Protein 6JSX (pdb70)

B-factor: mean 72.26, std 18.01, range [40.05, 142.92]

Foldseek 3Di:
DDQQVVQQVVQVVVVVVCVVVVHQWHWHQDPVQQFIKIWHADPVRHIDIDTGHRVRVVVVVVVVVVVCVVVPD/DPQQVVQAVVQVVVVVVCVVVVHAWHWHQDPPQQFIWIWDADPVRDTDIDTDHRVVVCVVVVVVVVVCVVVPD

Secondary structure (DSSP, 8-state):
---HHHHHHHHHHHHHHHHHHT---EEEEETTTTEEEEEEE-TTS-EEEEEEEHHHHHHHHHHHHHHHHHHH-/---HHHHHHHHHHHHHHHHHHT---EEEEETTTTEEEEEEE-TTSPEEEEEEEHHHHHHHHHHHHHHHHHH--

Nearest PDB structures (foldseek):
  6jsx-assembly1_B  TM=1.000E+00  e=5.785E-12  Helicobacter pylori
  3lyv-assembly1_B-2  TM=5.783E-01  e=6.513E-02  Streptococcus pyogenes serotype M6
  6t7o-assembly1_B  TM=6.089E-01  e=8.448E-02  Staphylococcus aureus subsp. aureus NCTC 8325
  3ka5-assembly1_A  TM=6.335E-01  e=1.248E-01  Clostridium acetobutylicum
  3cz8-assembly1_A  TM=4.061E-01  e=4.291E-01  Bacillus subtilis subsp. subtilis str. 168

Radius of gyration: 14.54 Å; Cα contacts (8 Å, |Δi|>4): 227; chains: 2; bounding box: 40×38×28 Å

Structure (mmCIF, N/CA/C/O backbone):
data_6JSX
#
_entry.id   6JSX
#
_cell.length_a   58.411
_cell.length_b   58.411
_cell.length_c   231.921
_cell.angle_alpha   90.000
_cell.angle_beta   90.000
_cell.angle_gamma   120.000
#
_symmetry.space_group_name_H-M   'P 65 2 2'
#
loop_
_entity.id
_entity.type
_entity.pdbx_description
1 polymer 'Flagellar biosynthesis protein FlaG'
2 water water
#
loop_
_atom_site.group_PDB
_atom_site.id
_atom_site.type_symbol
_atom_site.label_atom_id
_atom_site.label_alt_id
_atom_site.label_comp_id
_atom_site.label_asym_id
_atom_site.label_entity_id
_atom_site.label_seq_id
_atom_site.pdbx_PDB_ins_code
_atom_site.Cartn_x
_atom_site.Cartn_y
_atom_site.Cartn_z
_atom_site.occupancy
_atom_site.B_iso_or_equiv
_atom_site.auth_seq_id
_atom_site.auth_comp_id
_atom_site.auth_asym_id
_atom_site.auth_atom_id
_atom_site.pdbx_PDB_model_num
ATOM 1 N N . ASP A 1 1 ? 7.985 -9.290 -3.456 1.00 87.62 44 ASP A N 1
ATOM 2 C CA . ASP A 1 1 ? 7.213 -8.228 -2.814 1.00 88.82 44 ASP A CA 1
ATOM 3 C C . ASP A 1 1 ? 6.812 -8.594 -1.385 1.00 100.04 44 ASP A C 1
ATOM 4 O O . ASP A 1 1 ? 7.087 -9.709 -0.902 1.00 75.53 44 ASP A O 1
ATOM 9 N N . GLN A 1 2 ? 6.160 -7.645 -0.713 1.00 103.39 45 GLN A N 1
ATOM 10 C CA . GLN A 1 2 ? 5.606 -7.895 0.615 1.00 108.10 45 GLN A CA 1
ATOM 11 C C . GLN A 1 2 ? 4.111 -8.189 0.522 1.00 113.58 45 GLN A C 1
ATOM 12 O O . GLN A 1 2 ? 3.296 -7.292 0.266 1.00 110.77 45 GLN A O 1
ATOM 18 N N . TYR A 1 3 ? 3.784 -9.467 0.741 1.00 109.58 46 TYR A N 1
ATOM 19 C CA . TYR A 1 3 ? 2.476 -10.054 0.455 1.00 92.69 46 TYR A CA 1
ATOM 20 C C . TYR A 1 3 ? 1.596 -10.238 1.703 1.00 82.58 46 TYR A C 1
ATOM 21 O O . TYR A 1 3 ? 0.375 -10.452 1.594 1.00 66.53 46 TYR A O 1
ATOM 30 N N . LYS A 1 4 ? 2.221 -10.177 2.878 1.00 80.59 47 LYS A N 1
ATOM 31 C CA . LYS A 1 4 ? 1.526 -10.424 4.143 1.00 71.90 47 LYS A CA 1
ATOM 32 C C . LYS A 1 4 ? 0.476 -9.359 4.500 1.00 82.29 47 LYS A C 1
ATOM 33 O O . LYS A 1 4 ? -0.706 -9.701 4.598 1.00 78.56 47 LYS A O 1
ATOM 39 N N . PRO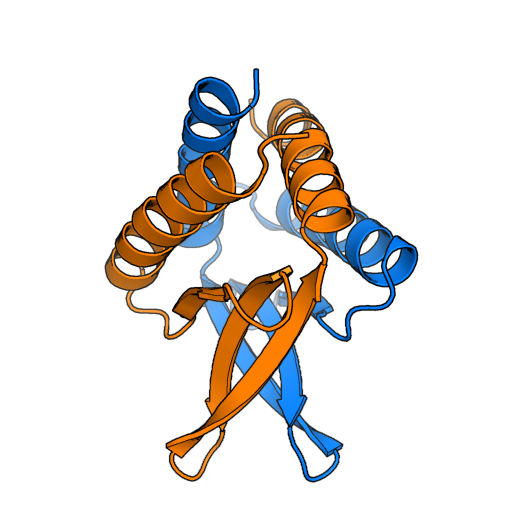 A 1 5 ? 0.886 -8.070 4.666 1.00 88.27 48 PRO A N 1
ATOM 40 C CA . PRO A 1 5 ? -0.092 -7.041 5.051 1.00 78.72 48 PRO A CA 1
ATOM 41 C C . PRO A 1 5 ? -1.337 -7.013 4.168 1.00 67.22 48 PRO A C 1
ATOM 42 O O . PRO A 1 5 ? -2.450 -6.912 4.679 1.00 68.27 48 PRO A O 1
ATOM 46 N N . LYS A 1 6 ? -1.148 -7.118 2.861 1.00 62.21 49 LYS A N 1
ATOM 47 C CA . LYS A 1 6 ? -2.258 -6.958 1.931 1.00 63.49 49 LYS A CA 1
ATOM 48 C C . LYS A 1 6 ? -3.200 -8.148 1.871 1.00 66.19 49 LYS A C 1
ATOM 49 O O . LYS A 1 6 ? -4.415 -7.968 1.739 1.00 66.02 49 LYS A O 1
ATOM 55 N N . LEU A 1 7 ? -2.652 -9.358 1.955 1.00 70.01 50 LEU A N 1
ATOM 56 C CA . LEU A 1 7 ? -3.499 -10.549 1.960 1.00 65.09 50 LEU A CA 1
ATOM 57 C C . LEU A 1 7 ? -4.190 -10.694 3.314 1.00 62.42 50 LEU A C 1
ATOM 58 O O . LEU A 1 7 ? -5.283 -11.264 3.402 1.00 54.09 50 LEU A O 1
ATOM 63 N N . GLU A 1 8 ? -3.555 -10.151 4.356 1.00 60.21 51 GLU A N 1
ATOM 64 C CA . GLU A 1 8 ? -4.159 -10.105 5.685 1.00 59.94 51 GLU A CA 1
ATOM 65 C C . GLU A 1 8 ? -5.379 -9.211 5.667 1.00 59.25 51 GLU A C 1
ATOM 66 O O . GLU A 1 8 ? -6.445 -9.572 6.180 1.00 59.70 51 GLU A O 1
ATOM 72 N N . LEU A 1 9 ? -5.211 -8.043 5.057 1.00 60.94 52 LEU A N 1
ATOM 73 C CA . LEU A 1 9 ? -6.273 -7.045 4.953 1.00 61.36 52 LEU A CA 1
ATOM 74 C C . LEU A 1 9 ? -7.392 -7.563 4.055 1.00 58.53 52 LEU A C 1
ATOM 75 O O . LEU A 1 9 ? -8.562 -7.524 4.429 1.00 64.68 52 LEU A O 1
ATOM 80 N N . LEU A 1 10 ? -7.015 -8.071 2.882 1.00 57.88 53 LEU A N 1
ATOM 81 C CA . LEU A 1 10 ? -7.937 -8.719 1.942 1.00 55.33 53 LEU A CA 1
ATOM 82 C C . LEU A 1 10 ? -8.755 -9.816 2.618 1.00 62.80 53 LEU A C 1
ATOM 83 O O . LEU A 1 10 ? -9.896 -10.076 2.237 1.00 62.73 53 LEU A O 1
ATOM 88 N N . SER A 1 11 ? -8.163 -10.468 3.618 1.00 64.79 54 SER A N 1
ATOM 89 C CA . SER A 1 11 ? -8.851 -11.532 4.330 1.00 61.68 54 SER A CA 1
ATOM 90 C C . SER A 1 11 ? -9.941 -10.974 5.241 1.00 64.38 54 SER A C 1
ATOM 91 O O . SER A 1 11 ? -11.082 -11.441 5.200 1.00 60.63 54 SER A O 1
ATOM 94 N N . GLU A 1 12 ? -9.591 -9.978 6.056 1.00 66.01 55 GLU A N 1
ATOM 95 C CA . GLU A 1 12 ? -10.565 -9.334 6.941 1.00 61.82 55 GLU A CA 1
ATOM 96 C C . GLU A 1 12 ? -11.779 -8.826 6.159 1.00 65.36 55 GLU A C 1
ATOM 97 O O .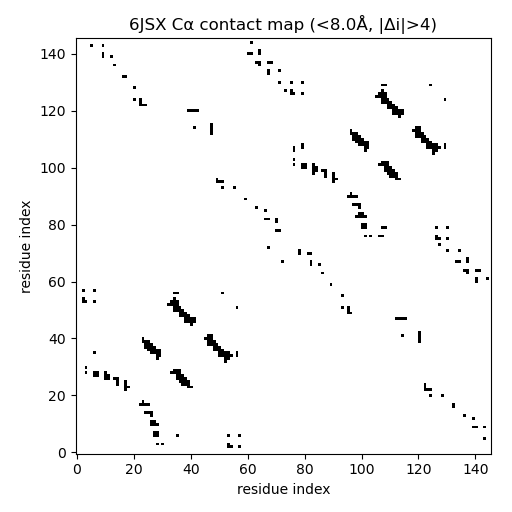 GLU A 1 12 ? -12.928 -9.008 6.579 1.00 66.75 55 GLU A O 1
ATOM 103 N N . ARG A 1 13 ? -11.515 -8.195 5.019 1.00 59.70 56 ARG A N 1
ATOM 104 C CA . ARG A 1 13 ? -12.577 -7.636 4.204 1.00 61.30 56 ARG A CA 1
ATOM 105 C C . ARG A 1 13 ? -13.442 -8.742 3.617 1.00 57.57 56 ARG A C 1
ATOM 106 O O . ARG A 1 13 ? -14.668 -8.679 3.671 1.00 57.13 56 ARG A O 1
ATOM 114 N N . LEU A 1 14 ? -12.792 -9.763 3.074 1.00 64.17 57 LEU A N 1
ATOM 115 C CA . LEU A 1 14 ? -13.500 -10.927 2.554 1.00 63.52 57 LEU A CA 1
ATOM 116 C C . LEU A 1 14 ? -14.372 -11.588 3.613 1.00 64.31 57 LEU A C 1
ATOM 117 O O . LEU A 1 14 ? -15.535 -11.897 3.357 1.00 59.09 57 LEU A O 1
ATOM 122 N N . ASN A 1 15 ? -13.809 -11.793 4.801 1.00 64.19 58 ASN A N 1
ATOM 123 C CA . ASN A 1 15 ? -14.541 -12.424 5.889 1.00 62.91 58 ASN A CA 1
ATOM 124 C C . ASN A 1 15 ? -15.743 -11.589 6.336 1.00 62.73 58 ASN A C 1
ATOM 125 O O . ASN A 1 15 ? -16.806 -12.138 6.623 1.00 59.50 58 ASN A O 1
ATOM 130 N N . GLU A 1 16 ? -15.579 -10.268 6.381 1.00 65.43 59 GLU A N 1
ATOM 131 C CA . GLU A 1 16 ? -16.678 -9.369 6.757 1.00 62.71 59 GLU A CA 1
ATOM 132 C C . GLU A 1 16 ? -17.828 -9.484 5.783 1.00 55.98 59 GLU A C 1
ATOM 133 O O . GLU A 1 16 ? -18.992 -9.497 6.168 1.00 60.32 59 GLU A O 1
ATOM 139 N N . GLU A 1 17 ? -17.471 -9.550 4.510 1.00 53.80 60 GLU A N 1
ATOM 140 C CA . GL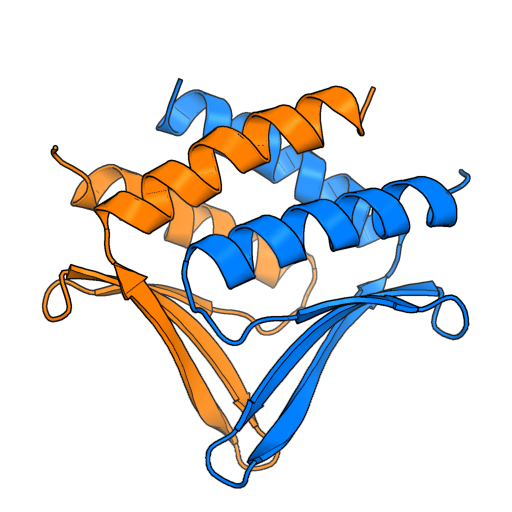U A 1 17 ? -18.414 -9.720 3.426 1.00 59.71 60 GLU A CA 1
ATOM 141 C C . GLU A 1 17 ? -19.124 -11.084 3.498 1.00 68.19 60 GLU A C 1
ATOM 142 O O . GLU A 1 17 ? -20.330 -11.182 3.252 1.00 66.34 60 GLU A O 1
ATOM 148 N N . MET A 1 18 ? -18.369 -12.126 3.854 1.00 70.36 61 MET A N 1
ATOM 149 C CA . MET A 1 18 ? -18.907 -13.476 3.981 1.00 59.22 61 MET A CA 1
ATOM 150 C C . MET A 1 18 ? -19.850 -13.599 5.182 1.00 62.78 61 MET A C 1
ATOM 151 O O . MET A 1 18 ? -20.809 -14.373 5.156 1.00 66.86 61 MET A O 1
ATOM 156 N N . LYS A 1 19 ? -19.575 -12.822 6.223 1.00 57.18 62 LYS A N 1
ATOM 157 C CA . LYS A 1 19 ? -20.354 -12.841 7.453 1.00 52.48 62 LYS A CA 1
ATOM 158 C C . LYS A 1 19 ? -21.555 -11.898 7.344 1.00 73.68 62 LYS A C 1
ATOM 159 O O . LYS A 1 19 ? -22.585 -12.097 7.996 1.00 79.81 62 LYS A O 1
ATOM 165 N N . ARG A 1 20 ? -21.425 -10.889 6.492 1.00 68.68 63 ARG A N 1
ATOM 166 C CA . ARG A 1 20 ? -22.540 -10.003 6.158 1.00 72.36 63 ARG A CA 1
ATOM 167 C C . ARG A 1 20 ? -23.637 -10.800 5.455 1.00 69.83 63 ARG A C 1
ATOM 168 O O . ARG A 1 20 ? -24.813 -10.484 5.566 1.00 69.73 63 ARG A O 1
ATOM 176 N N . ILE A 1 21 ? -23.224 -11.849 4.749 1.00 72.74 64 ILE A N 1
ATOM 177 C CA . ILE A 1 21 ? -24.099 -12.674 3.923 1.00 67.68 64 ILE A CA 1
ATOM 178 C C . ILE A 1 21 ? -24.584 -13.931 4.660 1.00 67.38 64 ILE A C 1
ATOM 179 O O . ILE A 1 21 ? -25.672 -14.432 4.393 1.00 69.89 64 ILE A O 1
ATOM 184 N N . GLY A 1 22 ? -23.774 -14.442 5.582 1.00 70.52 65 GLY A N 1
ATOM 185 C CA . GLY A 1 22 ? -24.081 -15.699 6.248 1.00 78.86 65 GLY A CA 1
ATOM 186 C C . GLY A 1 22 ? -23.558 -16.959 5.558 1.00 78.91 65 GLY A C 1
ATOM 187 O O . GLY A 1 22 ? -24.174 -18.026 5.644 1.00 72.57 65 GLY A O 1
ATOM 188 N N . THR A 1 23 ? -22.416 -16.852 4.881 1.00 84.71 66 THR A N 1
ATOM 189 C CA . THR A 1 23 ? -21.824 -18.017 4.213 1.00 89.12 66 THR A CA 1
ATOM 190 C C . THR A 1 23 ? -20.555 -18.499 4.919 1.00 80.08 66 THR A C 1
ATOM 191 O O . THR A 1 23 ? -19.543 -17.790 4.950 1.00 77.97 66 THR A O 1
ATOM 195 N N . ASP A 1 24 ? -20.617 -19.704 5.480 1.00 76.33 67 ASP A N 1
ATOM 196 C CA . ASP A 1 24 ? -19.468 -20.290 6.167 1.00 84.96 67 ASP A CA 1
ATOM 197 C C . ASP A 1 24 ? -18.300 -20.519 5.200 1.00 84.13 67 ASP A C 1
ATOM 198 O O . ASP A 1 24 ? -18.077 -21.647 4.723 1.00 82.39 67 ASP A O 1
ATOM 203 N N . ILE A 1 25 ? -17.584 -19.432 4.899 1.00 72.14 68 ILE A N 1
ATOM 204 C CA . ILE A 1 25 ? -16.340 -19.481 4.134 1.00 54.73 68 ILE A CA 1
ATOM 205 C C . ILE A 1 25 ? -15.340 -18.565 4.796 1.00 50.45 68 ILE A C 1
ATOM 206 O O . ILE A 1 25 ? -15.638 -17.402 5.036 1.00 56.25 68 ILE A O 1
ATOM 211 N N . ASN A 1 26 ? -14.158 -19.086 5.107 1.00 54.86 69 ASN A N 1
ATOM 212 C CA . ASN A 1 26 ? -13.158 -18.293 5.819 1.00 62.04 69 ASN A CA 1
ATOM 213 C C . ASN A 1 26 ? -11.858 -18.033 5.056 1.00 58.14 69 ASN A C 1
ATOM 214 O O . ASN A 1 26 ? -11.339 -18.898 4.359 1.00 51.03 69 ASN A O 1
ATOM 219 N N . PHE A 1 27 ? -11.327 -16.830 5.209 1.00 59.87 70 PHE A N 1
ATOM 220 C CA . PHE A 1 27 ? -10.076 -16.471 4.564 1.00 54.21 70 PHE A CA 1
ATOM 221 C C . PHE A 1 27 ? -9.091 -16.058 5.627 1.00 56.11 70 PHE A C 1
ATOM 222 O O . PHE A 1 27 ? -9.479 -15.557 6.682 1.00 57.82 70 PHE A O 1
ATOM 230 N N . SER A 1 28 ? -7.813 -16.291 5.357 1.00 61.26 71 SER A N 1
ATOM 231 C CA . SER A 1 28 ? -6.748 -15.791 6.220 1.00 67.83 71 SER A CA 1
ATOM 232 C C . SER A 1 28 ? -5.420 -15.891 5.508 1.00 62.81 71 SER A C 1
ATOM 233 O O . SER A 1 28 ? -5.269 -16.685 4.580 1.00 58.07 71 SER A O 1
ATOM 236 N N . TYR A 1 29 ? -4.460 -15.083 5.944 1.00 59.06 72 TYR A N 1
ATOM 237 C CA . TYR A 1 29 ? -3.096 -15.266 5.491 1.00 60.82 72 TYR A CA 1
ATOM 238 C C . TYR A 1 29 ? -2.363 -16.198 6.444 1.00 64.14 72 TYR A C 1
ATOM 239 O O . TYR A 1 29 ? -2.290 -15.932 7.645 1.00 70.72 72 TYR A O 1
ATOM 248 N N . ASN A 1 30 ? -1.830 -17.296 5.920 1.00 59.53 73 ASN A N 1
ATOM 249 C CA . ASN A 1 30 ? -0.912 -18.106 6.707 1.00 64.40 73 ASN A CA 1
ATOM 250 C C . ASN A 1 30 ? 0.533 -17.649 6.478 1.00 68.43 73 ASN A C 1
ATOM 251 O O . ASN A 1 30 ? 1.023 -17.639 5.340 1.00 64.33 73 ASN A O 1
ATOM 256 N N . ASP A 1 31 ? 1.212 -17.259 7.553 1.00 70.41 74 ASP A N 1
ATOM 257 C CA . ASP A 1 31 ? 2.596 -16.818 7.429 1.00 74.16 74 ASP A CA 1
ATOM 258 C C . ASP A 1 31 ? 3.566 -18.009 7.427 1.00 76.95 74 ASP A C 1
ATOM 259 O O . ASP A 1 31 ? 4.71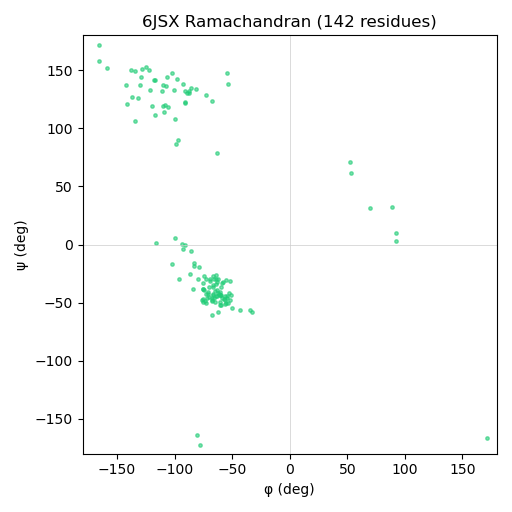2 -17.901 6.996 1.00 87.42 74 ASP A O 1
ATOM 264 N N . THR A 1 32 ? 3.089 -19.153 7.897 1.00 81.38 75 THR A N 1
ATOM 265 C CA . THR A 1 32 ? 3.908 -20.355 7.918 1.00 85.23 75 THR A CA 1
ATOM 266 C C . THR A 1 32 ? 4.034 -20.980 6.524 1.00 81.57 75 THR A C 1
ATOM 267 O O . THR A 1 32 ? 5.138 -21.296 6.076 1.00 83.02 75 THR A O 1
ATOM 271 N N . ILE A 1 33 ? 2.911 -21.132 5.828 1.00 79.10 76 ILE A N 1
ATOM 272 C CA . ILE A 1 33 ? 2.950 -21.657 4.465 1.00 79.31 76 ILE A CA 1
ATOM 273 C C . ILE A 1 33 ? 3.012 -20.579 3.378 1.00 84.27 76 ILE A C 1
ATOM 274 O O . ILE A 1 33 ? 3.029 -20.909 2.192 1.00 69.71 76 ILE A O 1
ATOM 279 N N . LYS A 1 34 ? 3.034 -19.308 3.782 1.00 88.24 77 LYS A N 1
ATOM 280 C CA . LYS A 1 34 ? 3.165 -18.180 2.852 1.00 67.80 77 LYS A CA 1
ATOM 281 C C . LYS A 1 34 ? 2.123 -18.211 1.732 1.00 65.08 77 LYS A C 1
ATOM 282 O O . LYS A 1 34 ? 2.464 -18.310 0.553 1.00 65.76 77 LYS A O 1
ATOM 288 N N . GLY A 1 35 ? 0.852 -18.138 2.107 1.00 62.38 78 GLY A N 1
ATOM 289 C CA . GLY A 1 35 ? -0.226 -18.186 1.134 1.00 59.92 78 GLY A CA 1
ATOM 290 C C . GLY A 1 35 ? -1.579 -17.756 1.670 1.00 57.22 78 GLY A C 1
ATOM 291 O O . GLY A 1 35 ? -1.766 -17.539 2.867 1.00 68.35 78 GLY A O 1
ATOM 292 N N . LEU A 1 36 ? -2.536 -17.618 0.772 1.00 55.14 79 LEU A N 1
ATOM 293 C CA . LEU A 1 36 ? -3.890 -17.353 1.195 1.00 57.47 79 LEU A CA 1
ATOM 294 C C . LEU A 1 36 ? -4.568 -18.705 1.494 1.00 67.55 79 LEU A C 1
ATOM 295 O O . LEU A 1 36 ? -4.438 -19.673 0.731 1.00 53.34 79 LEU A O 1
ATOM 300 N N . VAL A 1 37 ? -5.275 -18.783 2.616 1.00 61.25 80 VAL A N 1
ATOM 301 C CA . VAL A 1 37 ? -6.016 -19.996 2.923 1.00 57.23 80 VAL A CA 1
ATOM 302 C C . VAL A 1 37 ? -7.527 -19.775 3.058 1.00 57.49 80 VAL A C 1
ATOM 303 O O . VAL A 1 37 ? -7.997 -18.998 3.890 1.00 60.71 80 VAL A O 1
ATOM 307 N N . VAL A 1 38 ? -8.272 -20.448 2.191 1.00 59.73 81 VAL A N 1
ATOM 308 C CA . VAL A 1 38 ? -9.722 -20.451 2.242 1.00 66.30 81 VAL A CA 1
ATOM 309 C C . VAL A 1 38 ? -10.177 -21.754 2.897 1.00 63.70 81 VAL A C 1
ATOM 310 O O . VAL A 1 38 ? -9.672 -22.832 2.574 1.00 60.27 81 VAL A O 1
ATOM 314 N N . SER A 1 39 ? -11.104 -21.659 3.844 1.00 59.79 82 SER A N 1
ATOM 315 C CA . SER A 1 39 ? -11.527 -22.863 4.537 1.00 70.83 82 SER A CA 1
ATOM 316 C C . SER A 1 39 ? -13.013 -22.885 4.850 1.00 60.31 82 SER A C 1
ATOM 317 O O . SER A 1 39 ? -13.593 -21.891 5.289 1.00 61.33 82 SER A O 1
ATOM 320 N N . VAL A 1 40 ? -13.602 -24.055 4.615 1.00 55.26 83 VAL A N 1
ATOM 321 C CA . VAL A 1 40 ? -15.004 -24.332 4.883 1.00 59.55 83 VAL A CA 1
ATOM 322 C C . VAL A 1 40 ? -15.086 -25.618 5.712 1.00 60.48 83 VAL A C 1
ATOM 323 O O . VAL A 1 40 ? -14.206 -26.468 5.618 1.00 61.57 83 VAL A O 1
ATOM 327 N N . LYS A 1 41 ? -16.112 -25.761 6.543 1.00 67.09 84 LYS A N 1
ATOM 328 C CA . LYS A 1 41 ? -16.294 -27.018 7.279 1.00 71.90 84 LYS A CA 1
ATOM 329 C C . LYS A 1 41 ? -17.214 -27.953 6.503 1.00 70.40 84 LYS A C 1
ATOM 330 O O . LYS A 1 41 ? -18.221 -27.514 5.938 1.00 77.14 84 LYS A O 1
ATOM 336 N N . ASP A 1 42 ? -16.863 -29.236 6.463 1.00 63.25 85 ASP A N 1
ATOM 337 C CA . ASP A 1 42 ? -17.632 -30.216 5.693 1.00 72.64 85 ASP A CA 1
ATOM 338 C C . ASP A 1 42 ? -18.887 -30.692 6.424 1.00 77.40 85 ASP A C 1
ATOM 339 O O . ASP A 1 42 ? -19.322 -30.075 7.398 1.00 74.65 85 ASP A O 1
ATOM 344 N N . ALA A 1 43 ? -19.455 -31.801 5.961 1.00 83.00 86 ALA A N 1
ATOM 345 C CA . ALA A 1 43 ? -20.658 -32.339 6.588 1.00 90.29 86 ALA A CA 1
ATOM 346 C C . ALA A 1 43 ? -20.427 -32.790 8.035 1.00 90.24 86 ALA A C 1
ATOM 347 O O . ALA A 1 43 ? -21.353 -32.785 8.844 1.00 96.91 86 ALA A O 1
ATOM 349 N N . ASN A 1 44 ? -19.197 -33.160 8.373 1.00 84.74 87 ASN A N 1
ATOM 350 C CA . ASN A 1 44 ? -18.932 -33.662 9.722 1.00 97.80 87 ASN A CA 1
ATOM 351 C C . ASN A 1 44 ? -18.478 -32.587 10.706 1.00 97.56 87 ASN A C 1
ATOM 352 O O . ASN A 1 44 ? -18.297 -32.859 11.895 1.00 77.05 87 ASN A O 1
ATOM 357 N N . GLY A 1 45 ? -18.314 -31.366 10.198 1.00 96.81 88 GLY A N 1
ATOM 358 C CA . GLY A 1 45 ? -17.921 -30.225 11.009 1.00 92.85 88 GLY A CA 1
ATOM 359 C C . GLY A 1 45 ? -16.425 -30.027 11.021 1.00 93.55 88 GLY A C 1
ATOM 360 O O . GLY A 1 45 ? -15.911 -29.228 11.800 1.00 98.62 88 GLY A O 1
ATOM 361 N N . ASP A 1 46 ? -15.733 -30.761 10.150 1.00 94.80 89 ASP A N 1
ATOM 362 C CA . ASP A 1 46 ? -14.271 -30.746 10.066 1.00 97.58 89 ASP A CA 1
ATOM 363 C C . ASP A 1 46 ? -13.773 -29.820 8.956 1.00 91.38 89 ASP A C 1
ATOM 364 O O . ASP A 1 46 ? -14.372 -29.758 7.883 1.00 93.55 89 ASP A O 1
ATOM 369 N N . LYS A 1 47 ? -12.668 -29.120 9.197 1.00 82.93 90 LYS A N 1
ATOM 370 C CA . LYS A 1 47 ? -12.183 -28.151 8.218 1.00 83.51 90 LYS A CA 1
ATOM 371 C C . LYS A 1 47 ? -11.577 -28.803 6.984 1.00 82.56 90 LYS A C 1
ATOM 372 O O . LYS A 1 47 ? -10.726 -29.683 7.094 1.00 87.26 90 LYS A O 1
ATOM 378 N N . VAL A 1 48 ? -12.038 -28.374 5.813 1.00 76.11 91 VAL A N 1
ATOM 379 C CA . VAL A 1 48 ? -11.375 -28.694 4.554 1.00 74.28 91 VAL A CA 1
ATOM 380 C C . VAL A 1 48 ? -10.780 -27.390 4.038 1.00 73.83 91 VAL A C 1
ATOM 381 O O . VAL A 1 48 ? -11.443 -26.348 4.061 1.00 54.70 91 VAL A O 1
ATOM 385 N N . ILE A 1 49 ? -9.510 -27.429 3.637 1.00 78.77 92 ILE A N 1
ATOM 386 C CA . ILE A 1 49 ? -8.805 -26.196 3.275 1.00 79.70 92 ILE A CA 1
ATOM 387 C C . ILE A 1 49 ? -8.194 -26.208 1.874 1.00 68.98 92 ILE A C 1
ATOM 388 O O . ILE A 1 49 ? -7.858 -27.260 1.331 1.00 68.83 92 ILE A O 1
ATOM 393 N N . ARG A 1 50 ? -8.059 -25.015 1.305 1.00 57.46 93 ARG A N 1
ATOM 394 C CA . ARG A 1 50 ? -7.377 -24.821 0.041 1.00 54.41 93 ARG A CA 1
ATOM 395 C C . ARG A 1 50 ? -6.401 -23.676 0.212 1.00 54.31 93 ARG A C 1
ATOM 396 O O . ARG A 1 50 ? -6.779 -22.599 0.661 1.00 55.94 93 ARG A O 1
ATOM 404 N N . GLU A 1 51 ? -5.141 -23.918 -0.122 1.00 56.48 94 GLU A N 1
ATOM 405 C CA . GLU A 1 51 ? -4.117 -22.903 0.006 1.00 56.91 94 GLU A CA 1
ATOM 406 C C . GLU A 1 51 ? -3.752 -22.391 -1.377 1.00 66.17 94 GLU A C 1
ATOM 407 O O . GLU A 1 51 ? -3.777 -23.131 -2.360 1.00 61.50 94 GLU A O 1
ATOM 413 N N . ILE A 1 52 ? -3.461 -21.098 -1.443 1.00 65.71 95 ILE A N 1
ATOM 414 C CA . ILE A 1 52 ? -3.029 -20.451 -2.665 1.00 69.24 95 ILE A CA 1
ATOM 415 C C . ILE A 1 52 ? -1.837 -19.588 -2.270 1.00 71.08 95 ILE A C 1
ATOM 416 O O . ILE A 1 52 ? -1.998 -18.572 -1.586 1.00 69.76 95 ILE A O 1
ATOM 421 N N . PRO A 1 53 ? -0.629 -20.021 -2.653 1.00 75.80 96 PRO A N 1
ATOM 422 C CA . PRO A 1 53 ? 0.579 -19.300 -2.230 1.00 72.56 96 PRO A CA 1
ATOM 423 C C . PRO A 1 53 ? 0.525 -17.831 -2.597 1.00 65.19 96 PRO A C 1
ATOM 424 O O . PRO A 1 53 ? -0.093 -17.484 -3.607 1.00 60.29 96 PRO A O 1
ATOM 428 N N . SER A 1 54 ? 1.150 -17.005 -1.754 1.00 63.52 97 SER A N 1
ATOM 429 C CA . SER A 1 54 ? 1.105 -15.540 -1.831 1.00 61.31 97 SER A CA 1
ATOM 430 C C . SER A 1 54 ? 1.052 -14.975 -3.244 1.00 73.88 97 SER A C 1
ATOM 431 O O . SER A 1 54 ? 0.143 -14.223 -3.586 1.00 68.70 97 SER A O 1
ATOM 434 N N . LYS A 1 55 ? 2.026 -15.346 -4.061 1.00 64.26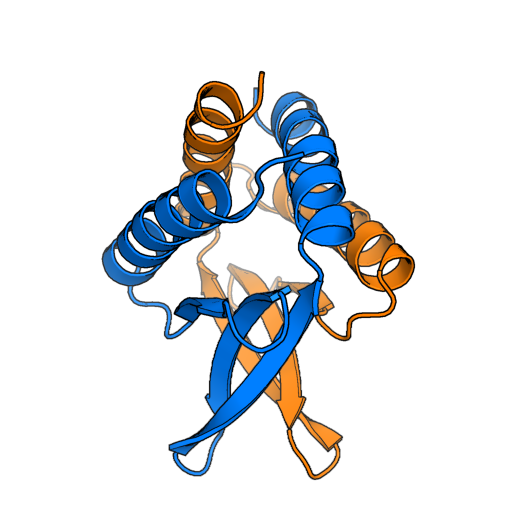 98 LYS A N 1
ATOM 435 C CA . LYS A 1 55 ? 2.174 -14.746 -5.379 1.00 71.45 98 LYS A CA 1
ATOM 436 C C . LYS A 1 55 ? 1.026 -15.102 -6.314 1.00 66.99 98 LYS A C 1
ATOM 437 O O . LYS A 1 55 ? 0.503 -14.246 -7.016 1.00 66.59 98 LYS A O 1
ATOM 443 N N . GLU A 1 56 ? 0.620 -16.362 -6.316 1.00 65.59 99 GLU A N 1
ATOM 444 C CA . GLU A 1 56 ? -0.469 -16.786 -7.183 1.00 69.47 99 GLU A CA 1
ATOM 445 C C . GLU A 1 56 ? -1.793 -16.134 -6.761 1.00 68.75 99 GLU A C 1
ATOM 446 O O . GLU A 1 56 ? -2.678 -15.912 -7.587 1.00 59.98 99 GLU A O 1
ATOM 452 N N . ALA A 1 57 ? -1.901 -15.805 -5.475 1.00 71.34 100 ALA A N 1
ATOM 453 C CA . ALA A 1 57 ? -3.112 -15.219 -4.913 1.00 53.83 100 ALA A CA 1
ATOM 454 C C . ALA A 1 57 ? -3.277 -13.765 -5.322 1.00 59.71 100 ALA A C 1
ATOM 455 O O . ALA A 1 57 ? -4.389 -13.297 -5.593 1.00 59.27 100 ALA A O 1
ATOM 457 N N . VAL A 1 58 ? -2.167 -13.042 -5.359 1.00 63.05 101 VAL A N 1
ATOM 458 C CA . VAL A 1 58 ? -2.215 -11.635 -5.722 1.00 64.99 101 VAL A CA 1
ATOM 459 C C . VAL A 1 58 ? -2.525 -11.457 -7.214 1.00 64.20 101 VAL A C 1
ATOM 460 O O . VAL A 1 58 ? -3.307 -10.580 -7.596 1.00 55.33 101 VAL A O 1
ATOM 464 N N . GLU A 1 59 ? -1.925 -12.304 -8.048 1.00 61.02 102 GLU A N 1
ATOM 465 C CA . GLU A 1 59 ? -2.230 -12.319 -9.479 1.00 66.22 102 GLU A CA 1
ATOM 466 C C . GLU A 1 59 ? -3.698 -12.642 -9.744 1.00 76.71 102 GLU A C 1
ATOM 467 O O . GLU A 1 59 ? -4.333 -12.035 -10.610 1.00 85.81 102 GLU A O 1
ATOM 473 N N . LEU A 1 60 ? -4.226 -13.593 -8.981 1.00 73.15 103 LEU A N 1
ATOM 474 C CA . LEU A 1 60 ? -5.604 -14.059 -9.119 1.00 68.46 103 LEU A CA 1
ATOM 475 C C . LEU A 1 60 ? -6.606 -12.997 -8.724 1.00 64.88 103 LEU A C 1
ATOM 476 O O . LEU A 1 60 ? -7.572 -12.750 -9.439 1.00 73.21 103 LEU A O 1
ATOM 481 N N . MET A 1 61 ? -6.385 -12.380 -7.570 1.00 61.75 104 MET A N 1
ATOM 482 C CA . MET A 1 61 ? -7.205 -11.246 -7.159 1.00 64.35 104 MET A CA 1
ATOM 483 C C . MET A 1 61 ? -7.174 -10.097 -8.168 1.00 68.41 104 MET A C 1
ATOM 484 O O . MET A 1 61 ? -8.169 -9.404 -8.357 1.00 71.62 104 MET A O 1
ATOM 489 N N . GLN A 1 62 ? -6.051 -9.915 -8.846 1.00 52.11 105 GLN A N 1
ATOM 490 C CA . GLN A 1 62 ? -5.994 -8.900 -9.888 1.00 61.85 105 GLN A CA 1
ATOM 491 C C . GLN A 1 62 ? -6.788 -9.262 -11.152 1.00 65.84 105 GLN A C 1
ATOM 492 O O . GLN A 1 62 ? -7.555 -8.430 -11.662 1.00 60.75 105 GLN A O 1
ATOM 498 N N . ARG A 1 63 ? -6.626 -10.495 -11.638 1.00 72.87 106 ARG A N 1
ATOM 499 C CA . ARG A 1 63 ? -7.375 -10.962 -12.809 1.00 76.51 106 ARG A CA 1
ATOM 500 C C . ARG A 1 63 ? -8.877 -10.990 -12.526 1.00 73.57 106 ARG A C 1
ATOM 501 O O . ARG A 1 63 ? -9.702 -10.754 -13.415 1.00 67.27 106 ARG A O 1
ATOM 509 N N . MET A 1 64 ? -9.244 -11.262 -11.282 1.00 74.39 107 MET A N 1
ATOM 510 C CA . MET A 1 64 ? -10.653 -11.223 -10.950 1.00 75.86 107 MET A CA 1
ATOM 511 C C . MET A 1 64 ? -11.186 -9.789 -10.886 1.00 75.81 107 MET A C 1
ATOM 512 O O . MET A 1 64 ? -12.354 -9.549 -11.193 1.00 77.40 107 MET A O 1
ATOM 517 N N . ARG A 1 65 ? -10.330 -8.838 -10.524 1.00 72.44 108 ARG A N 1
ATOM 518 C CA . ARG A 1 65 ? -10.753 -7.441 -10.485 1.00 78.17 108 ARG A CA 1
ATOM 519 C C . ARG A 1 65 ? -11.257 -6.961 -11.847 1.00 79.08 108 ARG A C 1
ATOM 520 O O . ARG A 1 65 ? -12.309 -6.325 -11.946 1.00 79.44 108 ARG A O 1
ATOM 528 N N . ASP A 1 66 ? -10.503 -7.277 -12.891 1.00 72.86 109 ASP A N 1
ATOM 529 C CA . ASP A 1 66 ? -10.857 -6.864 -14.241 1.00 69.98 109 ASP A CA 1
ATOM 530 C C . ASP A 1 66 ? -12.003 -7.673 -14.842 1.00 67.24 109 ASP A C 1
ATOM 531 O O . ASP A 1 66 ? -12.794 -7.149 -15.619 1.00 75.11 109 ASP A O 1
ATOM 536 N N . VAL A 1 67 ? -12.094 -8.947 -14.489 1.00 66.03 110 VAL A N 1
ATOM 537 C CA . VAL A 1 67 ? -13.223 -9.751 -14.930 1.00 68.92 110 VAL A CA 1
ATOM 538 C C . VAL A 1 67 ? -14.494 -9.193 -14.305 1.00 73.02 110 VAL A C 1
ATOM 539 O O . VAL A 1 67 ? -15.475 -8.933 -15.002 1.00 75.67 110 VAL A O 1
ATOM 543 N N . ILE A 1 68 ? -14.455 -8.977 -12.993 1.00 72.67 111 ILE A N 1
ATOM 544 C CA . ILE A 1 68 ? -15.573 -8.370 -12.266 1.00 66.14 111 ILE A CA 1
ATOM 545 C C . ILE A 1 68 ? -15.927 -6.971 -12.799 1.00 57.78 111 ILE A C 1
ATOM 546 O O . ILE A 1 68 ? -17.092 -6.564 -12.813 1.00 55.53 111 ILE A O 1
ATOM 551 N N . GLY A 1 69 ? -14.921 -6.247 -13.263 1.00 50.07 112 GLY A N 1
ATOM 552 C CA . GLY A 1 69 ? -15.154 -4.949 -13.853 1.00 52.12 112 GLY A CA 1
ATOM 553 C C . GLY A 1 69 ? -16.025 -5.057 -15.083 1.00 62.14 112 GLY A C 1
ATOM 554 O O . GLY A 1 69 ? -17.091 -4.450 -15.139 1.00 69.26 112 GLY A O 1
ATOM 555 N N . ILE A 1 70 ? -15.584 -5.840 -16.065 1.00 62.72 113 ILE A N 1
ATOM 556 C CA . ILE A 1 70 ? -16.293 -5.948 -17.344 1.00 70.78 113 ILE A CA 1
ATOM 557 C C . ILE A 1 70 ? -17.671 -6.611 -17.188 1.00 68.90 113 ILE A C 1
ATOM 558 O O . ILE A 1 70 ? -18.638 -6.242 -17.862 1.00 68.25 113 ILE A O 1
ATOM 563 N N . ILE A 1 71 ? -17.764 -7.573 -16.278 1.00 58.94 114 ILE A N 1
ATOM 564 C CA . ILE A 1 71 ? -19.037 -8.214 -16.020 1.00 62.39 114 ILE A CA 1
ATOM 565 C C . ILE A 1 71 ? -20.031 -7.321 -15.263 1.00 65.95 114 ILE A C 1
ATOM 566 O O . ILE A 1 71 ? -21.205 -7.285 -15.622 1.00 66.40 114 ILE A O 1
ATOM 571 N N . PHE A 1 72 ? -19.583 -6.593 -14.237 1.00 73.05 115 PHE A N 1
ATOM 572 C CA . PHE A 1 72 ? -20.534 -5.863 -13.378 1.00 74.18 115 PHE A CA 1
ATOM 573 C C . PHE A 1 72 ? -20.444 -4.334 -13.353 1.00 80.68 115 PHE A C 1
ATOM 574 O O . PHE A 1 72 ? -21.203 -3.688 -12.626 1.00 86.24 115 PHE A O 1
ATOM 582 N N . ASP A 1 73 ? -19.535 -3.744 -14.121 1.00 89.75 116 ASP A N 1
ATOM 583 C CA . ASP A 1 73 ? -19.326 -2.292 -14.042 1.00 97.27 116 ASP A CA 1
ATOM 584 C C . ASP A 1 73 ? -19.525 -1.558 -15.378 1.00 83.90 116 ASP A C 1
ATOM 585 O O . ASP A 1 73 ? -19.139 -2.047 -16.443 1.00 74.90 116 ASP A O 1
ATOM 590 N N . ASP B 1 1 ? -31.234 -6.971 -12.261 1.00 70.80 44 ASP B N 1
ATOM 591 C CA . ASP B 1 1 ? -32.079 -8.069 -11.790 1.00 86.30 44 ASP B CA 1
ATOM 592 C C . ASP B 1 1 ? -31.936 -9.349 -12.627 1.00 86.38 44 ASP B C 1
ATOM 593 O O . ASP B 1 1 ? -32.503 -10.396 -12.289 1.00 83.50 44 ASP B O 1
ATOM 598 N N . GLN B 1 2 ? -31.203 -9.254 -13.733 1.00 91.03 45 GLN B N 1
ATOM 599 C CA . GLN B 1 2 ? -30.879 -10.433 -14.533 1.00 95.69 45 GLN B CA 1
ATOM 600 C C . GLN B 1 2 ? -29.488 -10.885 -14.169 1.00 85.71 45 GLN B C 1
ATOM 601 O O . GLN B 1 2 ? -28.487 -10.517 -14.790 1.00 80.61 45 GLN B O 1
ATOM 607 N N . TYR B 1 3 ? -29.471 -11.692 -13.124 1.00 80.37 46 TYR B N 1
ATOM 608 C CA . TYR B 1 3 ? -28.277 -12.102 -12.438 1.00 70.67 46 TYR B CA 1
ATOM 609 C C . TYR B 1 3 ? -27.629 -13.293 -13.120 1.00 67.01 46 TYR B C 1
ATOM 610 O O . TYR B 1 3 ? -26.407 -13.379 -13.193 1.00 66.07 46 TYR B O 1
ATOM 619 N N . LYS B 1 4 ? -28.462 -14.213 -13.600 1.00 69.62 47 LYS B N 1
ATOM 620 C CA . LYS B 1 4 ? -28.002 -15.457 -14.216 1.00 63.78 47 LYS B CA 1
ATOM 621 C C . LYS B 1 4 ? -26.810 -15.328 -15.193 1.00 63.49 47 LYS B C 1
ATOM 622 O O . LYS B 1 4 ? -25.785 -15.963 -14.986 1.00 62.81 47 LYS B O 1
ATOM 628 N N . PRO B 1 5 ? -26.931 -14.488 -16.246 1.00 57.46 48 PRO B N 1
ATOM 629 C CA . PRO B 1 5 ? -25.817 -14.475 -17.208 1.00 53.20 48 PRO B CA 1
ATOM 630 C C . PRO B 1 5 ? -24.503 -13.946 -16.633 1.00 61.64 48 PRO B C 1
ATOM 631 O O . PRO B 1 5 ? -23.423 -14.336 -17.076 1.00 76.68 48 PRO B O 1
ATOM 635 N N . LYS B 1 6 ? -24.584 -13.048 -15.663 1.00 56.55 49 LYS B N 1
ATOM 636 C CA . LYS B 1 6 ? -23.370 -12.470 -15.121 1.00 57.14 49 LYS B CA 1
ATOM 637 C C . LYS B 1 6 ? -22.679 -13.475 -14.203 1.00 50.27 49 LYS B C 1
ATOM 638 O O . LYS B 1 6 ? -21.450 -13.586 -14.199 1.00 47.84 49 LYS B O 1
ATOM 644 N N . LEU B 1 7 ? -23.474 -14.216 -13.437 1.00 46.72 50 LEU B N 1
ATOM 645 C CA . LEU B 1 7 ? -22.934 -15.244 -12.549 1.00 50.30 50 LEU B CA 1
ATOM 646 C C . LEU B 1 7 ? -22.358 -16.429 -13.326 1.00 51.62 50 LEU B C 1
ATOM 647 O O . LEU B 1 7 ? -21.406 -17.071 -12.885 1.00 55.23 50 LEU B O 1
ATOM 652 N N . GLU B 1 8 ? -22.920 -16.696 -14.498 1.00 50.52 51 GLU B N 1
ATOM 653 C CA . GLU B 1 8 ? -22.430 -17.774 -15.335 1.00 51.32 51 GLU B CA 1
ATOM 654 C C . GLU B 1 8 ? -21.068 -17.450 -15.921 1.00 57.39 51 GLU B C 1
ATOM 655 O O . GLU B 1 8 ? -20.164 -18.298 -15.925 1.00 59.41 51 GLU B O 1
ATOM 661 N N . LEU B 1 9 ? -20.932 -16.227 -16.426 1.00 57.33 52 LEU B N 1
ATOM 662 C CA . LEU B 1 9 ? -19.650 -15.754 -16.932 1.00 56.35 52 LEU B CA 1
ATOM 663 C C . LEU B 1 9 ? -18.634 -15.760 -15.824 1.00 55.97 52 LEU B C 1
ATOM 664 O O . LEU B 1 9 ? -17.486 -16.159 -16.013 1.00 68.85 52 LEU B O 1
ATOM 669 N N . LEU B 1 10 ? -19.063 -15.299 -14.664 1.00 50.89 53 LEU B N 1
ATOM 670 C CA . LEU B 1 10 ? -18.159 -15.192 -13.544 1.00 59.07 53 LEU B CA 1
ATOM 671 C C . LEU B 1 10 ? -17.608 -16.561 -13.172 1.00 58.97 53 LEU B C 1
ATOM 672 O O . LEU B 1 10 ? -16.390 -16.726 -13.075 1.00 56.46 53 LEU B O 1
ATOM 677 N N . SER B 1 11 ? -18.516 -17.521 -12.977 1.00 44.26 54 SER B N 1
ATOM 678 C CA . SER B 1 11 ? -18.191 -18.901 -12.650 1.00 44.65 54 SER B CA 1
ATOM 679 C C . SER B 1 11 ? -17.231 -19.482 -13.672 1.00 46.86 54 SER B C 1
ATOM 680 O O . SER B 1 11 ? -16.255 -20.135 -13.328 1.00 47.52 54 SER B O 1
ATOM 683 N N . GLU B 1 12 ? -17.536 -19.252 -14.939 1.00 48.40 55 GLU B N 1
ATOM 684 C CA . GLU B 1 12 ? -16.726 -19.745 -16.031 1.00 51.13 55 GLU B CA 1
ATOM 685 C C . GLU B 1 12 ? -15.313 -19.197 -15.960 1.00 63.59 55 GLU B C 1
ATOM 686 O O . GLU B 1 12 ? -14.336 -19.955 -16.040 1.00 64.86 55 GLU B O 1
ATOM 692 N N . ARG B 1 13 ? -15.202 -17.882 -15.802 1.00 61.78 56 ARG B N 1
ATOM 693 C CA . ARG B 1 13 ? -13.892 -17.240 -15.735 1.00 61.29 56 ARG B CA 1
ATOM 694 C C . ARG B 1 13 ? -13.203 -17.595 -14.425 1.00 57.62 56 ARG B C 1
ATOM 695 O O . ARG B 1 13 ? -12.013 -17.916 -14.400 1.00 52.68 56 ARG B O 1
ATOM 703 N N . LEU B 1 14 ? -13.958 -17.571 -13.337 1.00 57.43 57 LEU B N 1
ATOM 704 C CA . LEU B 1 14 ? -13.426 -18.033 -12.057 1.00 59.21 57 LEU B CA 1
ATOM 705 C C . LEU B 1 14 ? -12.823 -19.445 -12.109 1.00 62.01 57 LEU B C 1
ATOM 706 O O . LEU B 1 14 ? -11.770 -19.685 -11.527 1.00 63.54 57 LEU B O 1
ATOM 711 N N . ASN B 1 15 ? -13.488 -20.360 -12.816 1.00 65.31 58 ASN B N 1
ATOM 712 C CA . ASN B 1 15 ? -13.033 -21.744 -12.954 1.00 51.45 58 ASN B CA 1
ATOM 713 C C . ASN B 1 15 ? -11.736 -21.884 -13.753 1.00 61.31 58 ASN B C 1
ATOM 714 O O . ASN B 1 15 ? -10.840 -22.657 -13.387 1.00 55.93 58 ASN B O 1
ATOM 719 N N . GLU B 1 16 ? -11.643 -21.144 -14.854 1.00 62.10 59 GLU B N 1
ATOM 720 C CA . GLU B 1 16 ? -10.406 -21.089 -15.629 1.00 63.74 59 GLU B CA 1
ATOM 721 C C . GLU B 1 16 ? -9.261 -20.646 -14.730 1.00 67.15 59 GLU B C 1
ATOM 722 O O . GLU B 1 16 ? -8.173 -21.217 -14.768 1.00 71.38 59 GLU B O 1
ATOM 728 N N . GLU B 1 17 ? -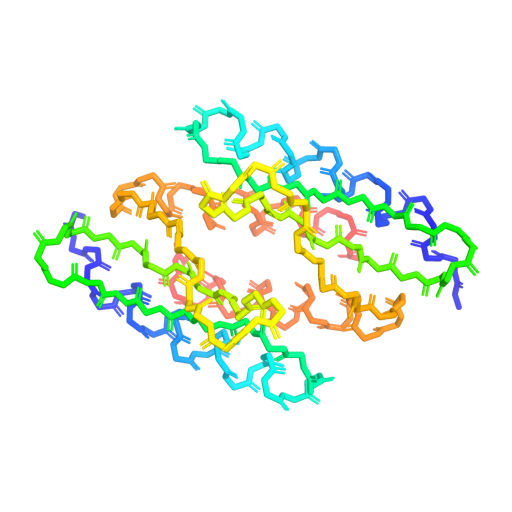9.519 -19.625 -13.918 1.00 64.36 60 GLU B N 1
ATOM 729 C CA . GLU B 1 17 ? -8.514 -19.110 -12.999 1.00 65.48 60 GLU B CA 1
ATOM 730 C C . GLU B 1 17 ? -8.108 -20.127 -11.929 1.00 69.76 60 GLU B C 1
ATOM 731 O O . GLU B 1 17 ? -6.922 -20.293 -11.644 1.00 72.51 60 GLU B O 1
ATOM 737 N N . MET B 1 18 ? -9.084 -20.811 -11.343 1.00 69.57 61 MET B N 1
ATOM 738 C CA . MET B 1 18 ? -8.787 -21.814 -10.325 1.00 65.19 61 MET B CA 1
ATOM 739 C C . MET B 1 18 ? -7.952 -22.941 -10.929 1.00 67.96 61 MET B C 1
ATOM 740 O O . MET B 1 18 ? -6.979 -23.409 -10.327 1.00 67.64 61 MET B O 1
ATOM 745 N N . LYS B 1 19 ? -8.326 -23.344 -12.139 1.00 66.33 62 LYS B N 1
ATOM 746 C CA . LYS B 1 19 ? -7.593 -24.353 -12.899 1.00 67.39 62 LYS B CA 1
ATOM 747 C C . LYS B 1 19 ? -6.167 -23.889 -13.229 1.00 79.24 62 LYS B C 1
ATOM 748 O O . LYS B 1 19 ? -5.266 -24.706 -13.352 1.00 80.39 62 LYS B O 1
ATOM 754 N N . ARG B 1 20 ? -5.970 -22.581 -13.372 1.00 90.46 63 ARG B N 1
ATOM 755 C CA . ARG B 1 20 ? -4.651 -22.018 -13.664 1.00 91.77 63 ARG B CA 1
ATOM 756 C C . ARG B 1 20 ? -3.731 -22.156 -12.454 1.00 96.71 63 ARG B C 1
ATOM 757 O O . ARG B 1 20 ? -2.534 -22.394 -12.600 1.00 108.76 63 ARG B O 1
ATOM 765 N N . ILE B 1 21 ? -4.303 -22.009 -11.262 1.00 94.85 64 ILE B N 1
ATOM 766 C CA . ILE B 1 21 ? -3.558 -22.103 -10.009 1.00 93.08 64 ILE B CA 1
ATOM 767 C C . ILE B 1 21 ? -3.411 -23.559 -9.590 1.00 83.02 64 ILE B C 1
ATOM 768 O O . ILE B 1 21 ? -2.598 -23.893 -8.728 1.00 77.75 64 ILE B O 1
ATOM 773 N N . GLY B 1 22 ? -4.213 -24.429 -10.196 1.00 86.68 65 GLY B N 1
ATOM 774 C CA . GLY B 1 22 ? -4.198 -25.836 -9.845 1.00 85.93 65 GLY B CA 1
ATOM 775 C C . GLY B 1 22 ? -4.787 -26.022 -8.465 1.00 80.90 65 GLY B C 1
ATOM 776 O O . GLY B 1 22 ? -4.381 -26.905 -7.712 1.00 76.19 65 GLY B O 1
ATOM 777 N N . THR B 1 23 ? -5.730 -25.153 -8.118 1.00 81.40 66 THR B N 1
ATOM 778 C CA . THR B 1 23 ? -6.465 -25.293 -6.872 1.00 78.40 66 THR B CA 1
ATOM 779 C C . THR B 1 23 ? -7.835 -25.881 -7.181 1.00 69.40 66 THR B C 1
ATOM 780 O O . THR B 1 23 ? -8.405 -25.635 -8.246 1.00 68.45 66 THR B O 1
ATOM 784 N N . ASP B 1 24 ? -8.362 -26.673 -6.260 1.00 69.25 67 ASP B N 1
ATOM 785 C CA . ASP B 1 24 ? -9.650 -27.302 -6.489 1.00 73.83 67 ASP B CA 1
ATOM 786 C C . ASP B 1 24 ? -10.768 -26.507 -5.844 1.00 71.05 67 ASP B C 1
ATOM 787 O O . ASP B 1 24 ? -11.107 -26.711 -4.678 1.00 73.38 67 ASP B O 1
ATOM 792 N N . ILE B 1 25 ? -11.320 -25.568 -6.602 1.00 72.29 68 ILE B N 1
ATOM 793 C CA . ILE B 1 25 ? -12.494 -24.812 -6.175 1.00 64.73 68 ILE B CA 1
ATOM 794 C C . ILE B 1 25 ? -13.347 -24.655 -7.419 1.00 63.43 68 ILE B C 1
ATOM 795 O O . ILE B 1 25 ? -12.866 -24.135 -8.427 1.00 63.54 68 ILE B O 1
ATOM 800 N N . ASN B 1 26 ? -14.586 -25.151 -7.372 1.00 60.25 69 ASN B N 1
ATOM 801 C CA . ASN B 1 26 ? -15.483 -25.037 -8.520 1.00 55.60 69 ASN B CA 1
ATOM 802 C C . ASN B 1 26 ? -16.582 -24.017 -8.283 1.00 51.96 69 ASN B C 1
ATOM 803 O O . ASN B 1 26 ? -17.171 -23.972 -7.206 1.00 44.96 69 ASN B O 1
ATOM 808 N N . PHE B 1 27 ? -16.840 -23.196 -9.298 1.00 52.49 70 PHE B N 1
ATOM 809 C CA . PHE B 1 27 ? -17.894 -22.186 -9.244 1.00 50.65 70 PHE B CA 1
ATOM 810 C C . PHE B 1 27 ? -18.919 -22.489 -10.305 1.00 53.30 70 PHE B C 1
ATOM 811 O O . PHE B 1 27 ? -18.561 -22.892 -11.416 1.00 50.69 70 PHE B O 1
ATOM 819 N N . SER B 1 28 ? -20.189 -22.281 -9.971 1.00 43.81 71 SER B N 1
ATOM 820 C CA . SER B 1 28 ? -21.258 -22.455 -10.952 1.00 55.62 71 SER B CA 1
ATOM 821 C C . SER B 1 28 ? -22.509 -21.695 -10.538 1.00 51.52 71 SER B C 1
ATOM 822 O O . SER B 1 28 ? -22.751 -21.483 -9.339 1.00 44.30 71 SER B O 1
ATOM 825 N N . TYR B 1 29 ? -23.302 -21.283 -11.527 1.00 44.06 72 TYR B N 1
ATOM 826 C CA . TYR B 1 29 ? -24.642 -20.783 -11.237 1.00 48.37 72 TYR B CA 1
ATOM 827 C C . TYR B 1 29 ? -25.652 -21.930 -11.253 1.00 44.86 72 TYR B C 1
ATOM 828 O O . TYR B 1 29 ? -25.695 -22.720 -12.192 1.00 46.89 72 TYR B O 1
ATOM 837 N N . ASN B 1 30 ? -26.462 -22.016 -10.205 1.00 50.52 73 ASN B N 1
ATOM 838 C CA . ASN B 1 30 ? -27.479 -23.049 -10.121 1.00 51.62 73 ASN B CA 1
ATOM 839 C C . ASN B 1 30 ? -28.881 -22.492 -10.365 1.00 53.61 73 ASN B C 1
ATOM 840 O O . ASN B 1 30 ? -29.370 -21.628 -9.620 1.00 49.44 73 ASN B O 1
ATOM 845 N N . ASP B 1 31 ? -29.526 -22.993 -11.414 1.00 59.63 74 ASP B N 1
ATOM 846 C CA . ASP B 1 31 ? -30.852 -22.516 -11.806 1.00 57.25 74 ASP B CA 1
ATOM 847 C C . ASP B 1 31 ? -31.837 -22.726 -10.668 1.00 58.26 74 ASP B C 1
ATOM 848 O O . ASP B 1 31 ? -32.701 -21.901 -10.415 1.00 56.87 74 ASP B O 1
ATOM 853 N N . THR B 1 32 ? -31.655 -23.831 -9.957 1.00 60.21 75 THR B N 1
ATOM 854 C CA . THR B 1 32 ? -32.639 -24.324 -9.020 1.00 64.45 75 THR B CA 1
ATOM 855 C C . THR B 1 32 ? -32.669 -23.516 -7.722 1.00 62.73 75 THR B C 1
ATOM 856 O O . THR B 1 32 ? -33.739 -23.094 -7.272 1.00 68.89 75 THR B O 1
ATOM 860 N N . ILE B 1 33 ? -31.502 -23.296 -7.129 1.00 52.98 76 ILE B N 1
ATOM 861 C CA . ILE B 1 33 ? -31.409 -22.515 -5.901 1.00 54.49 76 ILE B CA 1
ATOM 862 C C . ILE B 1 33 ? -31.189 -21.040 -6.223 1.00 63.27 76 ILE B C 1
ATOM 863 O O . ILE B 1 33 ? -31.063 -20.205 -5.312 1.00 60.00 76 ILE B O 1
ATOM 868 N N . LYS B 1 34 ? -31.118 -20.739 -7.521 1.00 65.59 77 LYS B N 1
ATOM 869 C CA . LYS B 1 34 ? -31.034 -19.365 -8.000 1.00 59.77 77 LYS B CA 1
ATOM 870 C C . LYS B 1 34 ? -29.900 -18.616 -7.306 1.00 59.50 77 LYS B C 1
ATOM 871 O O . LYS B 1 34 ? -30.147 -17.750 -6.459 1.00 61.27 77 LYS B O 1
ATOM 877 N N . GLY B 1 35 ? -28.662 -18.966 -7.649 1.00 54.00 78 GLY B N 1
ATOM 878 C CA . GLY B 1 35 ? -27.498 -18.357 -7.028 1.00 57.06 78 GLY B CA 1
ATOM 879 C C . GLY B 1 35 ? -26.176 -19.023 -7.378 1.00 54.58 78 GLY B C 1
ATOM 880 O O . GLY B 1 35 ? -26.098 -19.830 -8.307 1.00 51.25 78 GLY B O 1
ATOM 881 N N . LEU B 1 36 ? -25.132 -18.678 -6.628 1.00 50.60 79 LEU B N 1
ATOM 882 C CA . LEU B 1 36 ? -23.799 -19.214 -6.863 1.00 40.63 79 LEU B CA 1
ATOM 883 C C . LEU B 1 36 ? -23.610 -20.457 -6.051 1.00 44.53 79 LEU B C 1
ATOM 884 O O . LEU B 1 36 ? -23.914 -20.472 -4.857 1.00 41.32 79 LEU B O 1
ATOM 889 N N . VAL B 1 37 ? -23.111 -21.505 -6.694 1.00 41.70 80 VAL B N 1
ATOM 890 C CA . VAL B 1 37 ? -22.646 -22.671 -5.964 1.00 46.96 80 VAL B CA 1
ATOM 891 C C . VAL B 1 37 ? -21.117 -22.720 -6.042 1.00 52.06 80 VAL B C 1
ATOM 892 O O . VAL B 1 37 ? -20.525 -22.759 -7.138 1.00 50.26 80 VAL B O 1
ATOM 896 N N . VAL B 1 38 ? -20.474 -22.676 -4.880 1.00 52.66 81 VAL B N 1
ATOM 897 C CA . VAL B 1 38 ? -19.052 -22.988 -4.808 1.00 57.42 81 VAL B CA 1
ATOM 898 C C . VAL B 1 38 ? -18.847 -24.326 -4.085 1.00 57.31 81 VAL B C 1
ATOM 899 O O . VAL B 1 38 ? -19.522 -24.614 -3.097 1.00 57.40 81 VAL B O 1
ATOM 903 N N . SER B 1 39 ? -17.950 -25.155 -4.613 1.00 59.06 82 SER B N 1
ATOM 904 C CA . SER B 1 39 ? -17.695 -26.469 -4.032 1.00 59.53 82 SER B CA 1
ATOM 905 C C . SER B 1 39 ? -16.210 -26.798 -3.898 1.00 59.31 82 SER B C 1
ATOM 906 O O . SER B 1 39 ? -15.382 -26.339 -4.685 1.00 64.79 82 SER B O 1
ATOM 909 N N . VAL B 1 40 ? -15.885 -27.582 -2.877 1.00 64.80 83 VAL B N 1
ATOM 910 C CA . VAL B 1 40 ? -14.551 -28.153 -2.712 1.00 68.68 83 VAL B CA 1
ATOM 911 C C . VAL B 1 40 ? -14.725 -29.600 -2.257 1.00 68.95 83 VAL B C 1
ATOM 912 O O . VAL B 1 40 ? -15.716 -29.924 -1.613 1.00 65.28 83 VAL B O 1
ATOM 916 N N . LYS B 1 41 ? -13.780 -30.466 -2.614 1.00 70.71 84 LYS B N 1
ATOM 917 C CA . LYS B 1 41 ? -13.812 -31.870 -2.200 1.00 73.52 84 LYS B CA 1
ATOM 918 C C . LYS B 1 41 ? -13.280 -32.039 -0.785 1.00 73.02 84 LYS B C 1
ATOM 919 O O . LYS B 1 41 ? -12.228 -31.498 -0.443 1.00 72.19 84 LYS B O 1
ATOM 925 N N . ASP B 1 42 ? -13.994 -32.800 0.038 1.00 76.44 85 ASP B N 1
ATOM 926 C CA . ASP B 1 42 ? -13.439 -33.199 1.327 1.00 76.66 85 ASP B CA 1
ATOM 927 C C . ASP B 1 42 ? -12.433 -34.338 1.154 1.00 85.32 85 ASP B C 1
ATOM 928 O O . ASP B 1 42 ? -12.086 -34.718 0.033 1.00 68.39 85 ASP B O 1
ATOM 933 N N . ALA B 1 43 ? -11.980 -34.888 2.272 1.00 91.05 86 ALA B N 1
ATOM 934 C CA . ALA B 1 43 ? -11.019 -35.984 2.262 1.00 99.06 86 ALA B CA 1
ATOM 935 C C . ALA B 1 43 ? -11.461 -37.203 1.443 1.00 106.13 86 ALA B C 1
ATOM 936 O O . ALA B 1 43 ? -10.624 -37.914 0.885 1.00 109.72 86 ALA B O 1
ATOM 938 N N . ASN B 1 44 ? -12.769 -37.445 1.374 1.00 104.24 87 ASN B N 1
ATOM 939 C CA . ASN B 1 44 ? -13.280 -38.666 0.754 1.00 103.66 87 ASN B CA 1
ATOM 940 C C . ASN B 1 44 ? -13.779 -38.490 -0.678 1.00 93.80 87 ASN B C 1
ATOM 941 O O . ASN B 1 44 ? -14.327 -39.426 -1.274 1.00 94.11 87 ASN B O 1
ATOM 946 N N . GLY B 1 45 ? -13.584 -37.291 -1.221 1.00 86.01 88 GLY B N 1
ATOM 947 C CA . GLY B 1 45 ? -13.983 -36.990 -2.583 1.00 88.40 88 GLY B CA 1
ATOM 948 C C . GLY B 1 45 ? -15.383 -36.406 -2.688 1.00 83.16 88 GLY B C 1
ATOM 949 O O . GLY B 1 45 ? -15.883 -36.154 -3.790 1.00 74.23 88 GLY B O 1
ATOM 950 N N . ASP B 1 46 ? -16.020 -36.190 -1.540 1.00 82.21 89 ASP B N 1
ATOM 951 C CA . ASP B 1 46 ? -17.383 -35.659 -1.514 1.00 86.81 89 ASP B CA 1
ATOM 952 C C . ASP B 1 46 ? -17.404 -34.132 -1.522 1.00 80.31 89 ASP B C 1
ATOM 953 O O . ASP B 1 46 ? -16.713 -33.468 -0.740 1.00 74.57 89 ASP B O 1
ATOM 958 N N . LYS B 1 47 ? -18.201 -33.577 -2.420 1.00 77.12 90 LYS B N 1
ATOM 959 C CA . LYS B 1 47 ? -18.279 -32.131 -2.532 1.00 80.08 90 LYS B CA 1
ATOM 960 C C . LYS B 1 47 ? -18.931 -31.500 -1.303 1.00 70.50 90 LYS B C 1
ATOM 961 O O . LYS B 1 47 ? -20.031 -31.875 -0.901 1.00 71.41 90 LYS B O 1
ATOM 967 N N . VAL B 1 48 ? -18.192 -30.581 -0.689 1.00 54.77 91 VAL B N 1
ATOM 968 C CA . VAL B 1 48 ? -18.704 -29.641 0.291 1.00 57.19 91 VAL B CA 1
ATOM 969 C C . VAL B 1 48 ? -19.213 -28.444 -0.511 1.00 54.47 91 VAL B C 1
ATOM 970 O O . VAL B 1 48 ? -18.539 -27.966 -1.415 1.00 53.54 91 VAL B O 1
ATOM 974 N N . ILE B 1 49 ? -20.414 -27.970 -0.221 1.00 54.89 92 ILE B N 1
ATOM 975 C CA . ILE B 1 49 ? -20.969 -26.926 -1.058 1.00 57.08 92 ILE B CA 1
ATOM 976 C C . ILE B 1 49 ? -21.474 -25.738 -0.233 1.00 57.49 92 ILE B C 1
ATOM 977 O O . ILE B 1 49 ? -21.966 -25.895 0.880 1.00 56.52 92 ILE B O 1
ATOM 982 N N . ARG B 1 50 ? -21.309 -24.540 -0.778 1.00 58.66 93 ARG B N 1
ATOM 983 C CA . ARG B 1 50 ? -21.841 -23.338 -0.162 1.00 50.75 93 ARG B CA 1
ATOM 984 C C . ARG B 1 50 ? -22.606 -22.587 -1.233 1.00 50.45 93 ARG B C 1
ATOM 985 O O . ARG B 1 50 ? -22.165 -22.487 -2.379 1.00 55.42 93 ARG B O 1
ATOM 993 N N . GLU B 1 51 ? -23.765 -22.066 -0.880 1.00 47.97 94 GLU B N 1
ATOM 994 C CA . GLU B 1 51 ? -24.540 -21.391 -1.886 1.00 45.85 94 GLU B CA 1
ATOM 995 C C . GLU B 1 51 ? -24.802 -19.953 -1.498 1.00 49.15 94 GLU B C 1
ATOM 996 O O . GLU B 1 51 ? -25.150 -19.658 -0.354 1.00 53.94 94 GLU B O 1
ATOM 1002 N N . ILE B 1 52 ? -24.572 -19.061 -2.460 1.00 48.09 95 ILE B N 1
ATOM 1003 C CA . ILE B 1 52 ? -24.770 -17.637 -2.271 1.00 53.76 95 ILE B CA 1
ATOM 1004 C C . ILE B 1 52 ? -25.849 -17.149 -3.223 1.00 56.50 95 ILE B C 1
ATOM 1005 O O . ILE B 1 52 ? -25.651 -17.148 -4.441 1.00 56.72 95 ILE B O 1
ATOM 1010 N N . PRO B 1 53 ? -27.000 -16.753 -2.668 1.00 52.77 96 PRO B N 1
ATOM 1011 C CA . PRO B 1 53 ? -28.163 -16.340 -3.469 1.00 52.77 96 PRO B CA 1
ATOM 1012 C C . PRO B 1 53 ? -27.800 -15.247 -4.457 1.00 50.59 96 PRO B C 1
ATOM 1013 O O . PRO B 1 53 ? -27.042 -14.335 -4.107 1.00 48.07 96 PRO B O 1
ATOM 1017 N N . SER B 1 54 ? -28.328 -15.369 -5.674 1.00 55.84 97 SER B N 1
ATOM 1018 C CA . SER B 1 54 ? -28.014 -14.478 -6.795 1.00 58.10 97 SER B CA 1
ATOM 1019 C C . SER B 1 54 ? -27.713 -13.024 -6.437 1.00 58.42 97 SER B C 1
ATOM 1020 O O . SER B 1 54 ? -26.636 -12.514 -6.749 1.00 51.02 97 SER B O 1
ATOM 1023 N N . LYS B 1 55 ? -28.668 -12.367 -5.781 1.00 64.04 98 LYS B N 1
ATOM 1024 C CA . LYS B 1 55 ? -28.539 -10.947 -5.452 1.00 67.51 98 LYS B CA 1
ATOM 1025 C C . LYS B 1 55 ? -27.317 -10.650 -4.580 1.00 60.69 98 LYS B C 1
ATOM 1026 O O . LYS B 1 55 ? -26.593 -9.689 -4.831 1.00 60.45 98 LYS B O 1
ATOM 1032 N N . GLU B 1 56 ? -27.084 -11.487 -3.573 1.00 53.03 99 GLU B N 1
ATOM 1033 C CA . GLU B 1 56 ? -26.016 -11.239 -2.612 1.00 50.40 99 GLU B CA 1
ATOM 1034 C C . GLU B 1 56 ? -24.654 -11.613 -3.163 1.00 44.56 99 GLU B C 1
ATOM 1035 O O . GLU B 1 56 ? -23.627 -11.178 -2.661 1.00 44.99 99 GLU B O 1
ATOM 1041 N N . ALA B 1 57 ? -24.656 -12.436 -4.196 1.00 46.29 100 ALA B N 1
ATOM 1042 C CA . ALA B 1 57 ? -23.430 -12.837 -4.835 1.00 40.62 100 ALA B CA 1
ATOM 1043 C C . ALA B 1 57 ? -22.956 -11.662 -5.675 1.00 50.12 100 ALA B C 1
ATOM 1044 O O . ALA B 1 57 ? -21.786 -11.287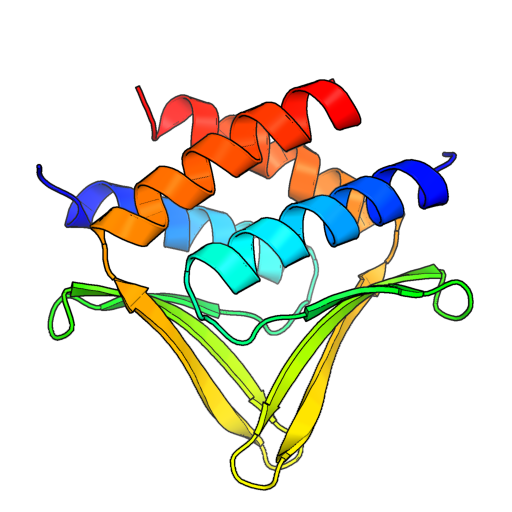 -5.632 1.00 59.17 100 ALA B O 1
ATOM 1046 N N . VAL B 1 58 ? -23.875 -11.078 -6.437 1.00 50.54 101 VAL B N 1
ATOM 1047 C CA . VAL B 1 58 ? -23.582 -9.885 -7.225 1.00 55.71 101 VAL B CA 1
ATOM 1048 C C . VAL B 1 58 ? -23.041 -8.791 -6.305 1.00 62.68 101 VAL B C 1
ATOM 1049 O O . VAL B 1 58 ? -21.981 -8.221 -6.575 1.00 63.39 101 VAL B O 1
ATOM 1053 N N . GLU B 1 59 ? -23.758 -8.528 -5.208 1.00 56.37 102 GLU B N 1
ATOM 1054 C CA . GLU B 1 59 ? -23.265 -7.642 -4.154 1.00 55.45 102 GLU B CA 1
ATOM 1055 C C . GLU B 1 59 ? -21.852 -8.002 -3.704 1.00 57.43 102 GLU B C 1
ATOM 1056 O O . GLU B 1 59 ? -20.966 -7.159 -3.716 1.00 65.09 102 GLU B O 1
ATOM 1062 N N . LEU B 1 60 ? -21.647 -9.253 -3.312 1.00 54.37 103 LEU B N 1
ATOM 1063 C CA . LEU B 1 60 ? -20.333 -9.702 -2.874 1.00 51.05 103 LEU B CA 1
ATOM 1064 C C . LEU B 1 60 ? -19.305 -9.373 -3.931 1.00 59.77 103 LEU B C 1
ATOM 1065 O O . LEU B 1 60 ? -18.275 -8.772 -3.644 1.00 67.63 103 LEU B O 1
ATOM 1070 N N . MET B 1 61 ? -19.599 -9.754 -5.165 1.00 66.06 104 MET B N 1
ATOM 1071 C CA . MET B 1 61 ? -18.649 -9.556 -6.245 1.00 69.43 104 MET B CA 1
ATOM 1072 C C . MET B 1 61 ? -18.389 -8.079 -6.472 1.00 67.88 104 MET B C 1
ATOM 1073 O O . MET B 1 61 ? -17.242 -7.669 -6.610 1.00 63.51 104 MET B O 1
ATOM 1078 N N . GLN B 1 62 ? -19.458 -7.287 -6.481 1.00 73.21 105 GLN B N 1
ATOM 1079 C CA . GLN B 1 62 ? -19.354 -5.852 -6.7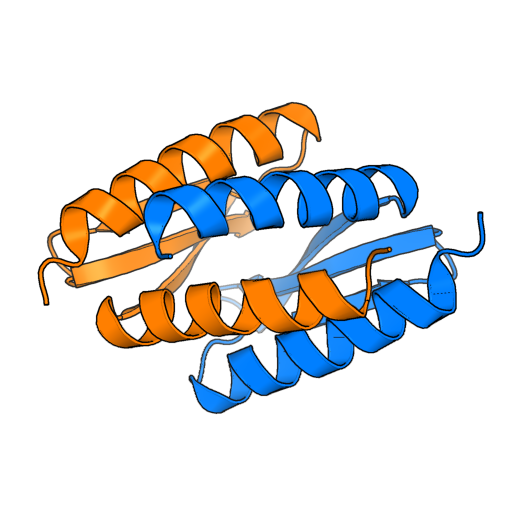30 1.00 74.42 105 GLN B CA 1
ATOM 1080 C C . GLN B 1 62 ? -18.407 -5.161 -5.758 1.00 80.01 105 GLN B C 1
ATOM 1081 O O . GLN B 1 62 ? -17.490 -4.448 -6.168 1.00 83.94 105 GLN B O 1
ATOM 1087 N N . ARG B 1 63 ? -18.596 -5.392 -4.469 1.00 79.62 106 ARG B N 1
ATOM 1088 C CA . ARG B 1 63 ? -17.793 -4.660 -3.519 1.00 80.16 106 ARG B CA 1
ATOM 1089 C C . ARG B 1 63 ? -16.462 -5.336 -3.251 1.00 75.34 106 ARG B C 1
ATOM 1090 O O . ARG B 1 63 ? -15.603 -4.787 -2.578 1.00 73.08 106 ARG B O 1
ATOM 1098 N N . MET B 1 64 ? -16.271 -6.519 -3.812 1.00 81.01 107 MET B N 1
ATOM 1099 C CA . MET B 1 64 ? -14.955 -7.138 -3.757 1.00 68.23 107 MET B CA 1
ATOM 1100 C C . MET B 1 64 ? -14.043 -6.540 -4.819 1.00 68.52 107 MET B C 1
ATOM 1101 O O . MET B 1 64 ? -12.823 -6.462 -4.629 1.00 71.02 107 MET B O 1
ATOM 1106 N N . ARG B 1 65 ? -14.647 -6.104 -5.925 1.00 60.10 108 ARG B N 1
ATOM 1107 C CA . ARG B 1 65 ? -13.923 -5.342 -6.937 1.00 73.41 108 ARG B CA 1
ATOM 1108 C C . ARG B 1 65 ? -13.279 -4.101 -6.331 1.00 70.93 108 ARG B C 1
ATOM 1109 O O . ARG B 1 65 ? -12.102 -3.827 -6.569 1.00 68.68 108 ARG B O 1
ATOM 1117 N N . ASP B 1 66 ? -14.061 -3.358 -5.549 1.00 66.62 109 ASP B N 1
ATOM 1118 C CA . ASP B 1 66 ? -13.562 -2.167 -4.883 1.00 71.73 109 ASP B CA 1
ATOM 1119 C C . ASP B 1 66 ? -12.398 -2.406 -3.939 1.00 72.68 109 ASP B C 1
ATOM 1120 O O . ASP B 1 66 ? -11.379 -1.719 -4.051 1.00 84.29 109 ASP B O 1
ATOM 1125 N N . VAL B 1 67 ? -12.532 -3.350 -3.007 1.00 56.52 110 VAL B N 1
ATOM 1126 C CA . VAL B 1 67 ? -11.457 -3.531 -2.037 1.00 55.06 110 VAL B CA 1
ATOM 1127 C C . VAL B 1 67 ? -10.195 -4.049 -2.719 1.00 59.23 110 VAL B C 1
ATOM 1128 O O . VAL B 1 67 ? -9.090 -3.636 -2.369 1.00 55.32 110 VAL B O 1
ATOM 1132 N N . ILE B 1 68 ? -10.363 -4.917 -3.712 1.00 64.93 111 ILE B N 1
ATOM 1133 C CA . ILE B 1 68 ? -9.231 -5.396 -4.493 1.00 65.41 111 ILE B CA 1
ATOM 1134 C C . ILE B 1 68 ? -8.565 -4.205 -5.187 1.00 71.11 111 ILE B C 1
ATOM 1135 O O . ILE B 1 68 ? -7.323 -4.091 -5.203 1.00 67.25 111 ILE B O 1
ATOM 1140 N N . GLY B 1 69 ? -9.405 -3.319 -5.737 1.00 72.73 112 GLY B N 1
ATOM 1141 C CA . GLY B 1 69 ? -8.971 -2.075 -6.359 1.00 54.28 112 GLY B CA 1
ATOM 1142 C C . GLY B 1 69 ? -8.061 -1.273 -5.449 1.00 63.62 112 GLY B C 1
ATOM 1143 O O . GLY B 1 69 ? -6.989 -0.826 -5.855 1.00 69.30 112 GLY B O 1
ATOM 1144 N N . ILE B 1 70 ? -8.468 -1.110 -4.198 1.00 63.35 113 ILE B N 1
ATOM 1145 C CA . ILE B 1 70 ? -7.697 -0.286 -3.281 1.00 70.79 113 ILE B CA 1
ATOM 1146 C C . ILE B 1 70 ? -6.417 -0.983 -2.849 1.00 70.23 113 ILE B C 1
ATOM 1147 O O . ILE B 1 70 ? -5.327 -0.401 -2.890 1.00 77.21 113 ILE B O 1
ATOM 1152 N N . ILE B 1 71 ? -6.565 -2.235 -2.434 1.00 68.34 114 ILE B N 1
ATOM 1153 C CA . ILE B 1 71 ? -5.446 -3.036 -1.948 1.00 68.82 114 ILE B CA 1
ATOM 1154 C C . ILE B 1 71 ? -4.398 -3.302 -3.026 1.00 68.53 114 ILE B C 1
ATOM 1155 O O . ILE B 1 71 ? -3.205 -3.355 -2.732 1.00 71.48 114 ILE B O 1
ATOM 1160 N N . PHE B 1 72 ? -4.815 -3.442 -4.278 1.00 70.61 115 PHE B N 1
ATOM 1161 C CA . PHE B 1 72 ? -3.815 -3.693 -5.319 1.00 77.41 115 PHE B CA 1
ATOM 1162 C C . PHE B 1 72 ? -3.587 -2.520 -6.294 1.00 91.76 115 PHE B C 1
ATOM 1163 O O . PHE B 1 72 ? -4.508 -2.062 -6.974 1.00 101.95 115 PHE B O 1
ATOM 1171 N N . ASP B 1 73 ? -2.346 -2.029 -6.305 1.00 95.69 116 ASP B N 1
ATOM 1172 C CA . ASP B 1 73 ? -1.921 -0.822 -7.036 1.00 101.77 116 ASP B CA 1
ATOM 1173 C C . ASP B 1 73 ? -2.658 0.458 -6.632 1.00 117.21 116 ASP B C 1
ATOM 1174 O O . ASP B 1 73 ? -3.328 1.097 -7.448 1.00 120.63 116 ASP B O 1
#

Solvent-accessible surface area: 8467 Å² total; per-residue (Å²): 148,145,56,96,81,93,0,71,74,0,5,95,87,14,38,99,15,13,179,146,29,69,14,82,16,71,28,47,30,55,71,125,73,118,0,5,19,14,16,10,90,32,109,128,41,86,141,16,86,45,83,5,55,10,129,68,0,21,60,3,28,73,62,4,82,92,32,6,7,156,27,23,131,141,140,58,95,73,90,0,76,78,0,5,88,79,11,41,97,27,13,175,156,23,69,19,56,18,75,27,43,38,50,78,120,63,125,0,0,27,15,8,9,92,26,109,128,42,83,135,10,76,44,81,3,62,11,115,54,0,18,39,5,20,90,73,8,59,93,30,4,15,140,14,14,193

Sequence (146 aa):
DQYKPKLELLSERLNEEMKRIGTDINFSYNDTIKGLVVSVKDANGDKVIREIPSKEAVELMQRMRDVIGIIFDDQYKPKLELLSERLNEEMKRIGTDINFSYNDTIKGLVVSVKDANGDKVIREIPSKEAVELMQRMRDVIGIIFD